Protein AF-A0AAU8MXP3-F1 (afdb_monomer_lite)

InterPro domains:
  IPR011055 Duplicated hybrid motif [G3DSA:2.70.70.10] (70-146)
  IPR011055 Duplicated hybrid motif [SSF51261] (74-144)
  IPR016047 M23ase, beta-sheet core domain [PF01551] (104-144)

Sequence (146 aa):
MANNEYLDRCDSRRDSAASRAGAAAGTLPRPRRRNARRRRYRADVSARAGALGRRRSARPRRARRYPPIEVAKAPPPQVGGLGWPVSGALLAGFGGTMPDGRSSEGLLIGAPAGATVKAVGDGTVVYSEWMTGYGLLLIVDHGKAT

Structure (mmCIF, N/CA/C/O backbone):
data_AF-A0AAU8MXP3-F1
#
_entry.id   AF-A0AAU8MXP3-F1
#
loop_
_atom_site.group_PDB
_atom_site.id
_atom_site.type_symbol
_atom_site.label_atom_id
_atom_site.label_alt_id
_atom_site.label_comp_id
_atom_site.label_asym_id
_atom_site.label_entity_id
_atom_site.label_seq_id
_atom_site.pdbx_PDB_ins_code
_atom_site.Cartn_x
_atom_site.Cartn_y
_atom_site.Cartn_z
_atom_site.occupancy
_atom_site.B_iso_or_equiv
_atom_site.auth_seq_id
_atom_site.auth_com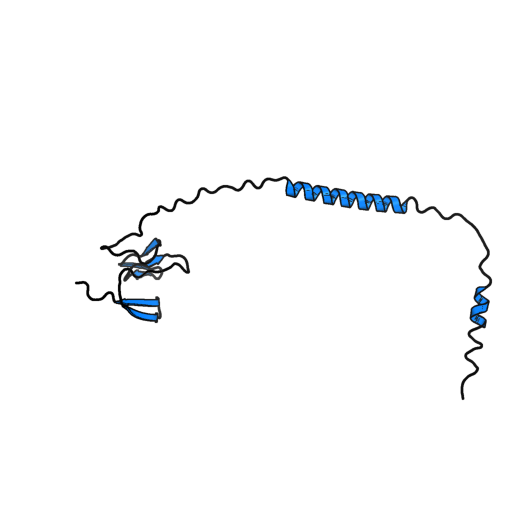p_id
_atom_site.auth_asym_id
_atom_site.auth_atom_id
_atom_site.pdbx_PDB_model_num
ATOM 1 N N . MET A 1 1 ? -23.039 20.221 -99.015 1.00 44.91 1 MET A N 1
ATOM 2 C CA . MET A 1 1 ? -22.999 19.204 -100.087 1.00 44.91 1 MET A CA 1
ATOM 3 C C . MET A 1 1 ? -21.553 18.760 -100.261 1.00 44.91 1 MET A C 1
ATOM 5 O O . MET A 1 1 ? -20.782 19.504 -100.841 1.00 44.91 1 MET A O 1
ATOM 9 N N . ALA A 1 2 ? -21.153 17.628 -99.677 1.00 45.75 2 ALA A N 1
ATOM 10 C CA . ALA A 1 2 ? -19.798 17.082 -99.805 1.00 45.75 2 ALA A CA 1
ATOM 11 C C . ALA A 1 2 ? -19.864 15.560 -99.626 1.00 45.75 2 ALA A C 1
ATOM 13 O O . ALA A 1 2 ? -19.897 15.085 -98.496 1.00 45.75 2 ALA A O 1
ATOM 14 N N . ASN A 1 3 ? -19.989 14.807 -100.723 1.00 43.94 3 ASN A N 1
ATOM 15 C CA . ASN A 1 3 ? -19.879 13.348 -100.682 1.00 43.94 3 ASN A CA 1
ATOM 16 C C . ASN A 1 3 ? -19.663 12.775 -102.096 1.00 43.94 3 ASN A C 1
ATOM 18 O O . ASN A 1 3 ? -20.631 12.408 -102.752 1.00 43.94 3 ASN A O 1
ATOM 22 N N . ASN A 1 4 ? -18.415 12.739 -102.587 1.00 54.19 4 ASN A N 1
ATOM 23 C CA . ASN A 1 4 ? -18.064 11.819 -103.686 1.00 54.19 4 ASN A CA 1
ATOM 24 C C . ASN A 1 4 ? -16.567 11.469 -103.838 1.00 54.19 4 ASN A C 1
ATOM 26 O O . ASN A 1 4 ? -16.243 10.565 -104.591 1.00 54.19 4 ASN A O 1
ATOM 30 N N . GLU A 1 5 ? -15.636 12.114 -103.125 1.00 57.06 5 GLU A N 1
ATOM 31 C CA . GLU A 1 5 ? -14.192 11.822 -103.283 1.00 57.06 5 GLU A CA 1
ATOM 32 C C . GLU A 1 5 ? -13.642 10.747 -102.325 1.00 57.06 5 GLU A C 1
ATOM 34 O O . GLU A 1 5 ? -12.478 10.357 -102.416 1.00 57.06 5 GLU A O 1
ATOM 39 N N . TYR A 1 6 ? -14.453 10.250 -101.385 1.00 50.16 6 TYR A N 1
ATOM 40 C CA . TYR A 1 6 ? -13.955 9.370 -100.320 1.00 50.16 6 TYR A CA 1
ATOM 41 C C . TYR A 1 6 ? -14.013 7.871 -100.661 1.00 50.16 6 TYR A C 1
ATOM 43 O O . TYR A 1 6 ? -13.318 7.078 -100.031 1.00 50.16 6 TYR A O 1
ATOM 51 N N . LEU A 1 7 ? -14.806 7.473 -101.662 1.00 51.44 7 LEU A N 1
ATOM 52 C CA . LEU A 1 7 ? -14.994 6.060 -102.015 1.00 51.44 7 LEU A CA 1
ATOM 53 C C . LEU A 1 7 ? -13.959 5.548 -103.034 1.00 51.44 7 LEU A C 1
ATOM 55 O O . LEU A 1 7 ? -13.557 4.392 -102.953 1.00 51.44 7 LEU A O 1
ATOM 59 N N . ASP A 1 8 ? -13.409 6.418 -103.884 1.00 52.50 8 ASP A N 1
ATOM 60 C CA . ASP A 1 8 ? -12.477 6.033 -104.963 1.00 52.50 8 ASP A CA 1
ATOM 61 C C . ASP A 1 8 ? -11.047 5.704 -104.457 1.00 52.50 8 ASP A C 1
ATOM 63 O O . ASP A 1 8 ? -10.257 4.983 -105.071 1.00 52.50 8 ASP A O 1
ATOM 67 N N . ARG A 1 9 ? -10.695 6.177 -103.252 1.00 53.00 9 ARG A N 1
ATOM 68 C CA . ARG A 1 9 ? -9.383 5.918 -102.624 1.00 53.00 9 ARG A CA 1
ATOM 69 C C . ARG A 1 9 ? -9.303 4.562 -101.912 1.00 53.00 9 ARG A C 1
ATOM 71 O O . ARG A 1 9 ? -8.203 4.116 -101.575 1.00 53.00 9 ARG A O 1
ATOM 78 N N . CYS A 1 10 ? -10.436 3.913 -101.654 1.00 48.91 10 CYS A N 1
ATOM 79 C CA . CYS A 1 10 ? -10.472 2.656 -100.907 1.00 48.91 10 CYS A CA 1
ATOM 80 C C . CYS A 1 10 ? -10.296 1.413 -101.793 1.00 48.9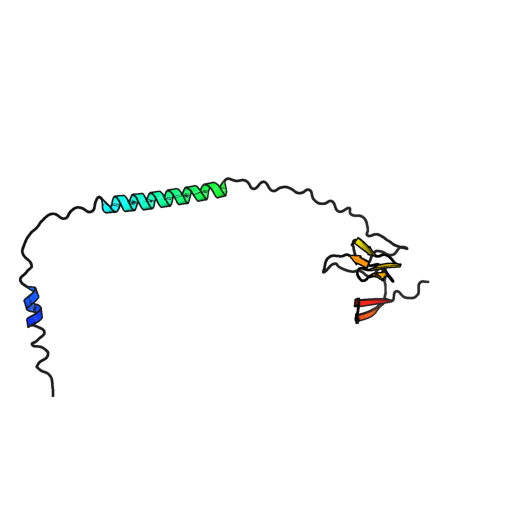1 10 CYS A C 1
ATOM 82 O O . CYS A 1 10 ? -9.722 0.432 -101.313 1.00 48.91 10 CYS A O 1
ATOM 84 N N . ASP A 1 11 ? -10.675 1.471 -103.071 1.00 54.84 11 ASP A N 1
ATOM 85 C CA . ASP A 1 11 ? -10.596 0.316 -103.977 1.00 54.84 11 ASP A CA 1
ATOM 86 C C . ASP A 1 11 ? -9.189 0.115 -104.563 1.00 54.84 11 ASP A C 1
ATOM 88 O O . ASP A 1 11 ? -8.662 -0.999 -104.549 1.00 54.84 11 ASP A O 1
ATOM 92 N N . SER A 1 12 ? -8.474 1.198 -104.888 1.00 52.06 12 SER A N 1
ATOM 93 C CA . SER A 1 12 ? -7.072 1.138 -105.354 1.00 52.06 12 SER A CA 1
ATOM 94 C C . SER A 1 12 ? -6.093 0.525 -104.337 1.00 52.06 12 SER A C 1
ATOM 96 O O . SER A 1 12 ? -5.048 -0.021 -104.703 1.00 52.06 12 SER A O 1
ATOM 98 N N . ARG A 1 13 ? -6.429 0.559 -103.040 1.00 53.62 13 ARG A N 1
ATOM 99 C CA . ARG A 1 13 ? -5.622 -0.074 -101.983 1.00 53.62 13 ARG A CA 1
ATOM 100 C C . ARG A 1 13 ? -5.933 -1.557 -101.786 1.00 53.62 13 ARG A C 1
ATOM 102 O O . ARG A 1 13 ? -5.098 -2.257 -101.215 1.00 53.62 13 ARG A O 1
ATOM 109 N N . ARG A 1 14 ? -7.092 -2.043 -102.246 1.00 48.47 14 ARG A N 1
ATOM 110 C CA . ARG A 1 14 ? -7.502 -3.452 -102.118 1.00 48.47 14 ARG A CA 1
ATOM 111 C C . ARG A 1 14 ? -6.958 -4.327 -103.243 1.00 48.47 14 ARG A C 1
ATOM 113 O O . ARG A 1 14 ? -6.503 -5.428 -102.948 1.00 48.47 14 ARG A O 1
ATOM 120 N N . ASP A 1 15 ? -6.854 -3.818 -104.468 1.00 47.78 15 ASP A N 1
ATOM 121 C CA . ASP A 1 15 ? -6.283 -4.584 -105.593 1.00 47.78 15 ASP A CA 1
ATOM 122 C C . ASP A 1 15 ? -4.766 -4.812 -105.467 1.00 47.78 15 ASP A C 1
ATOM 124 O O . ASP A 1 15 ? -4.209 -5.783 -105.984 1.00 47.78 15 ASP A O 1
ATOM 128 N N . SER A 1 16 ? -4.091 -3.999 -104.651 1.00 49.97 16 SER A N 1
ATOM 129 C CA . SER A 1 16 ? -2.686 -4.208 -104.274 1.00 49.97 16 SER A CA 1
ATOM 130 C C . SER A 1 16 ? -2.469 -5.383 -103.301 1.00 49.97 16 SER A C 1
ATOM 132 O O . SER A 1 16 ? -1.325 -5.680 -102.952 1.00 49.97 16 SER A O 1
ATOM 134 N N . ALA A 1 17 ? -3.529 -6.091 -102.887 1.00 46.75 17 ALA A N 1
ATOM 135 C CA . ALA A 1 17 ? -3.411 -7.391 -102.225 1.00 46.75 17 ALA A CA 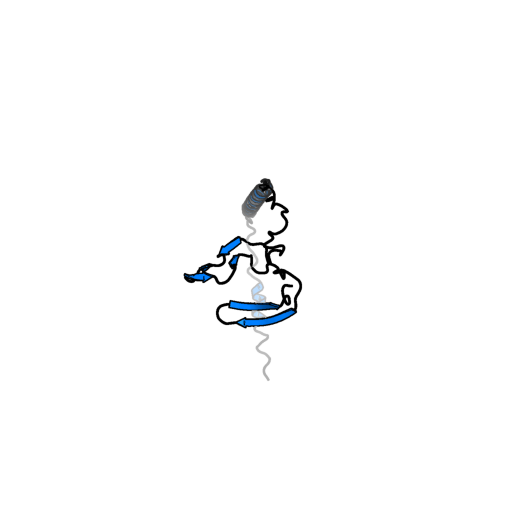1
ATOM 136 C C . ALA A 1 17 ? -2.756 -8.467 -103.118 1.00 46.75 17 ALA A C 1
ATOM 138 O O . ALA A 1 17 ? -2.185 -9.428 -102.611 1.00 46.75 17 ALA A O 1
ATOM 139 N N . ALA A 1 18 ? -2.862 -8.353 -104.439 1.00 49.62 18 ALA A N 1
ATOM 140 C CA . ALA A 1 18 ? -2.800 -9.505 -105.336 1.00 49.62 18 ALA A CA 1
ATOM 141 C C . ALA A 1 18 ? -1.446 -10.237 -105.482 1.00 49.62 18 ALA A C 1
ATOM 143 O O . ALA A 1 18 ? -1.362 -11.464 -105.489 1.00 49.62 18 ALA A O 1
ATOM 144 N N . SER A 1 19 ? -0.368 -9.477 -105.707 1.00 43.59 19 SER A N 1
ATOM 145 C CA . SER A 1 19 ? 0.642 -9.925 -106.692 1.00 43.59 19 SER A CA 1
ATOM 146 C C . SER A 1 19 ? 1.984 -10.395 -106.128 1.00 43.59 19 SER A C 1
ATOM 148 O O . SER A 1 19 ? 2.943 -10.545 -106.882 1.00 43.59 19 SER A O 1
ATOM 150 N N . ARG A 1 20 ? 2.105 -10.624 -104.814 1.00 44.97 20 ARG A N 1
ATOM 151 C CA . ARG A 1 20 ? 3.365 -11.114 -104.204 1.00 44.97 20 ARG A CA 1
ATOM 152 C C . ARG A 1 20 ? 3.209 -12.359 -103.327 1.00 44.97 20 ARG A C 1
ATOM 154 O O . ARG A 1 20 ? 4.087 -12.664 -102.525 1.00 44.97 20 ARG A O 1
ATOM 161 N N . ALA A 1 21 ? 2.125 -13.109 -103.512 1.00 41.66 21 ALA A N 1
ATOM 162 C CA . ALA A 1 21 ? 1.977 -14.467 -102.999 1.00 41.66 21 ALA A CA 1
ATOM 163 C C . ALA A 1 21 ? 2.376 -15.468 -104.097 1.00 41.66 21 ALA A C 1
ATOM 165 O O . ALA A 1 21 ? 1.543 -15.882 -104.894 1.00 41.66 21 ALA A O 1
ATOM 166 N N . GLY A 1 22 ? 3.657 -15.841 -104.178 1.00 43.03 22 GLY A N 1
ATOM 167 C CA . GLY A 1 22 ? 4.075 -16.833 -105.170 1.00 43.03 22 GLY A CA 1
ATOM 168 C C . GLY A 1 22 ? 5.576 -17.043 -105.310 1.00 43.03 22 GLY A C 1
ATOM 169 O O . GLY A 1 22 ? 6.098 -16.820 -106.392 1.00 43.03 22 GLY A O 1
ATOM 170 N N . ALA A 1 23 ? 6.273 -17.477 -104.253 1.00 42.62 23 ALA A N 1
ATOM 171 C CA . ALA A 1 23 ? 7.536 -18.210 -104.407 1.00 42.62 23 ALA A CA 1
ATOM 172 C C . ALA A 1 23 ? 7.986 -18.882 -103.096 1.00 42.62 23 ALA A C 1
ATOM 174 O O . ALA A 1 23 ? 8.027 -18.251 -102.046 1.00 42.62 23 ALA A O 1
ATOM 175 N N . ALA A 1 24 ? 8.418 -20.139 -103.227 1.00 40.03 24 ALA A N 1
ATOM 176 C CA . ALA A 1 24 ? 9.279 -20.902 -102.318 1.00 40.03 24 ALA A CA 1
ATOM 177 C C . ALA A 1 24 ? 8.647 -21.531 -101.057 1.00 40.03 24 ALA A C 1
ATOM 179 O O . ALA A 1 24 ? 8.745 -21.045 -99.932 1.00 40.03 24 ALA A O 1
ATOM 180 N N . ALA A 1 25 ? 8.144 -22.751 -101.252 1.00 48.66 25 ALA A N 1
ATOM 181 C CA . ALA A 1 25 ? 8.278 -23.814 -100.266 1.00 48.66 25 ALA A CA 1
ATOM 182 C C . ALA A 1 25 ? 9.769 -24.023 -99.918 1.00 48.66 25 ALA A C 1
ATOM 184 O O . ALA A 1 25 ? 10.581 -24.304 -100.796 1.00 48.66 25 ALA A O 1
ATOM 185 N N . GLY A 1 26 ? 10.124 -23.894 -98.637 1.00 40.91 26 GLY A N 1
ATOM 186 C CA . GLY A 1 26 ? 11.492 -24.079 -98.149 1.00 40.91 26 GLY A CA 1
ATOM 187 C C . GLY A 1 26 ? 11.551 -24.198 -96.626 1.00 40.91 26 GLY A C 1
ATOM 188 O O . GLY A 1 26 ? 11.643 -23.205 -95.920 1.00 40.91 26 GLY A O 1
ATOM 189 N N . THR A 1 27 ? 11.482 -25.435 -96.129 1.00 49.66 27 THR A N 1
ATOM 190 C CA . THR A 1 27 ? 12.054 -25.915 -94.854 1.00 49.66 27 THR A CA 1
ATOM 191 C C . THR A 1 27 ? 11.874 -25.028 -93.608 1.00 49.66 27 THR A C 1
ATOM 193 O O . THR A 1 27 ? 12.779 -24.309 -93.195 1.00 49.66 27 THR A O 1
ATOM 196 N N . LEU A 1 28 ? 10.754 -25.192 -92.893 1.00 45.56 28 LEU A N 1
ATOM 197 C CA . LEU A 1 28 ? 10.633 -24.753 -91.494 1.00 45.56 28 LEU A CA 1
ATOM 198 C C . LEU A 1 28 ? 11.645 -25.520 -90.611 1.00 45.56 28 LEU A C 1
ATOM 200 O O . LEU A 1 28 ? 11.505 -26.743 -90.458 1.00 45.56 28 LEU A O 1
ATOM 204 N N . PRO A 1 29 ? 12.632 -24.870 -89.958 1.00 50.53 29 PRO A N 1
ATOM 205 C CA . PRO A 1 29 ? 13.448 -25.549 -88.965 1.00 50.53 29 PRO A CA 1
ATOM 206 C C . PRO A 1 29 ? 12.568 -25.880 -87.751 1.00 50.53 29 PRO A C 1
ATOM 208 O O . PRO A 1 29 ? 12.125 -25.013 -86.999 1.00 50.53 29 PRO A O 1
ATOM 211 N N . ARG A 1 30 ? 12.291 -27.176 -87.568 1.00 45.72 30 ARG A N 1
ATOM 212 C CA . ARG A 1 30 ? 11.519 -27.739 -86.449 1.00 45.72 30 ARG A CA 1
ATOM 213 C C . ARG A 1 30 ? 11.981 -27.140 -85.104 1.00 45.72 30 ARG A C 1
ATOM 215 O O . ARG A 1 30 ? 13.143 -27.341 -84.737 1.00 45.72 30 ARG A O 1
ATOM 222 N N . PRO A 1 31 ? 11.107 -26.542 -84.266 1.00 51.28 31 PRO A N 1
ATOM 223 C CA . PRO A 1 31 ? 11.498 -25.953 -82.982 1.00 51.28 31 PRO A CA 1
ATOM 224 C C . PRO A 1 31 ? 11.690 -27.020 -81.883 1.00 51.28 31 PRO A C 1
ATOM 226 O O . PRO A 1 31 ? 11.327 -26.826 -80.723 1.00 51.28 31 PRO A O 1
ATOM 229 N N . ARG A 1 32 ? 12.278 -28.180 -82.211 1.00 54.56 32 ARG A N 1
ATOM 230 C CA . ARG A 1 32 ? 12.448 -29.308 -81.276 1.00 54.56 32 ARG A CA 1
ATOM 231 C C . ARG A 1 32 ? 13.446 -29.003 -80.151 1.00 54.56 32 ARG A C 1
ATOM 233 O O . ARG A 1 32 ? 13.314 -29.538 -79.054 1.00 54.56 32 ARG A O 1
ATOM 240 N N . ARG A 1 33 ? 14.402 -28.090 -80.368 1.00 55.22 33 ARG A N 1
ATOM 241 C CA . ARG A 1 33 ? 15.466 -27.775 -79.391 1.00 55.22 33 ARG A CA 1
ATOM 242 C C . ARG A 1 33 ? 15.087 -26.693 -78.363 1.00 55.22 33 ARG A C 1
ATOM 244 O O . ARG A 1 33 ? 15.575 -26.738 -77.233 1.00 55.22 33 ARG A O 1
ATOM 251 N N . ARG A 1 34 ? 14.184 -25.759 -78.696 1.00 56.38 34 ARG A N 1
ATOM 252 C CA . ARG A 1 34 ? 13.791 -24.637 -77.808 1.00 56.38 34 ARG A CA 1
ATOM 253 C C . ARG A 1 34 ? 12.852 -25.075 -76.676 1.00 56.38 34 ARG A C 1
ATOM 255 O O . ARG A 1 34 ? 13.003 -24.619 -75.544 1.00 56.38 34 ARG A O 1
ATOM 262 N N . ASN A 1 35 ? 11.956 -26.026 -76.947 1.00 59.22 35 ASN A N 1
ATOM 263 C CA . ASN A 1 35 ? 11.032 -26.561 -75.939 1.00 59.22 35 ASN A CA 1
ATOM 264 C C . ASN A 1 35 ? 11.737 -27.472 -74.918 1.00 59.22 35 ASN A C 1
ATOM 266 O O . ASN A 1 35 ? 11.368 -27.477 -73.746 1.00 59.22 35 ASN A O 1
ATOM 270 N N . ALA A 1 36 ? 12.804 -28.175 -75.316 1.00 64.25 36 ALA A N 1
ATOM 271 C CA . ALA A 1 36 ? 13.570 -29.044 -74.421 1.00 64.25 36 ALA A CA 1
ATOM 272 C C . ALA A 1 36 ? 14.304 -28.262 -73.317 1.00 64.25 36 ALA A C 1
ATOM 274 O O . ALA A 1 36 ? 14.256 -28.654 -72.152 1.00 64.25 36 ALA A O 1
ATOM 275 N N . ARG A 1 37 ? 14.920 -27.118 -73.656 1.00 66.56 37 ARG A N 1
ATOM 276 C CA . ARG A 1 37 ? 15.603 -26.247 -72.679 1.00 66.56 37 ARG A CA 1
ATOM 277 C C . ARG A 1 37 ? 14.628 -25.658 -71.656 1.00 66.56 37 ARG A C 1
ATOM 279 O O . ARG A 1 37 ? 14.911 -25.674 -70.463 1.00 66.56 37 ARG A O 1
ATOM 286 N N . ARG A 1 38 ? 13.446 -25.221 -72.110 1.00 67.62 38 ARG A N 1
ATOM 287 C CA . ARG A 1 38 ? 12.379 -24.704 -71.234 1.00 67.62 38 ARG A CA 1
ATOM 288 C C . ARG A 1 38 ? 11.814 -25.773 -70.295 1.00 67.62 38 ARG A C 1
ATOM 290 O O . ARG A 1 38 ? 11.542 -25.470 -69.138 1.00 67.62 38 ARG A O 1
ATOM 297 N N . ARG A 1 39 ? 11.665 -27.017 -70.767 1.00 71.38 39 ARG A N 1
ATOM 298 C CA . ARG A 1 39 ? 11.211 -28.146 -69.934 1.00 71.38 39 ARG A CA 1
ATOM 299 C C . ARG A 1 39 ? 12.242 -28.538 -68.876 1.00 71.38 39 ARG A C 1
ATOM 301 O O . ARG A 1 39 ? 11.849 -28.769 -67.741 1.00 71.38 39 ARG A O 1
ATOM 308 N N . ARG A 1 40 ? 13.535 -28.546 -69.220 1.00 69.75 40 ARG A N 1
ATOM 309 C CA . ARG A 1 40 ? 14.623 -28.824 -68.264 1.00 69.75 40 ARG A CA 1
ATOM 310 C C . ARG A 1 40 ? 14.701 -27.763 -67.168 1.00 69.75 40 ARG A C 1
ATOM 312 O O . ARG A 1 40 ? 14.615 -28.108 -66.001 1.00 69.75 40 ARG A O 1
ATOM 319 N N . TYR A 1 41 ? 14.698 -26.483 -67.544 1.00 69.38 41 TYR A N 1
ATOM 320 C CA . TYR A 1 41 ? 14.714 -25.386 -66.573 1.00 69.38 41 TYR A CA 1
ATOM 321 C C . TYR A 1 41 ? 13.511 -25.428 -65.612 1.00 69.38 41 TYR A C 1
ATOM 323 O O . TYR A 1 41 ? 13.677 -25.297 -64.404 1.00 69.38 41 TYR A O 1
ATOM 331 N N . ARG A 1 42 ? 12.296 -25.679 -66.128 1.00 73.81 42 ARG A N 1
ATOM 332 C CA . ARG A 1 42 ? 11.094 -25.836 -65.287 1.00 73.81 42 ARG A CA 1
ATOM 333 C C . ARG A 1 42 ? 11.183 -27.045 -64.344 1.00 73.81 42 ARG A C 1
ATOM 335 O O . ARG A 1 42 ? 10.768 -26.929 -63.194 1.00 73.81 42 ARG A O 1
ATOM 342 N N . ALA A 1 43 ? 11.741 -28.168 -64.802 1.00 72.00 43 ALA A N 1
ATOM 343 C CA . ALA A 1 43 ? 11.941 -29.358 -63.976 1.00 72.00 43 ALA A CA 1
ATOM 344 C C . ALA A 1 43 ? 12.973 -29.115 -62.858 1.00 72.00 43 ALA A C 1
ATOM 346 O O . ALA A 1 43 ? 12.680 -29.401 -61.697 1.00 72.00 43 ALA A O 1
ATOM 347 N N . ASP A 1 44 ? 14.116 -28.498 -63.173 1.00 68.69 44 ASP A N 1
ATOM 348 C CA . ASP A 1 44 ? 15.178 -28.194 -62.204 1.00 68.69 44 ASP A CA 1
ATOM 349 C C . ASP A 1 44 ? 14.699 -27.245 -61.095 1.00 68.69 44 ASP A C 1
ATOM 351 O O . ASP A 1 44 ? 14.995 -27.451 -59.916 1.00 68.69 44 ASP A O 1
ATOM 355 N N . VAL A 1 45 ? 13.906 -26.228 -61.452 1.00 70.62 45 VAL A N 1
ATOM 356 C CA . VAL A 1 45 ? 13.308 -25.297 -60.481 1.00 70.62 45 VAL A CA 1
ATOM 357 C C . VAL A 1 45 ? 12.314 -26.022 -59.566 1.00 70.62 45 VAL A C 1
ATOM 359 O O . VAL A 1 45 ? 12.359 -25.836 -58.350 1.00 70.62 45 VAL A O 1
ATOM 362 N N . SER A 1 46 ? 11.466 -26.901 -60.116 1.00 72.12 46 SER A N 1
ATOM 363 C CA . SER A 1 46 ? 10.500 -27.672 -59.318 1.00 72.12 46 SER A CA 1
ATOM 364 C C . SER A 1 46 ? 11.168 -28.679 -58.369 1.00 72.12 46 SER A C 1
ATOM 366 O O . SER A 1 46 ? 10.757 -28.810 -57.215 1.00 72.12 46 SER A O 1
ATOM 368 N N . ALA A 1 47 ? 12.260 -29.319 -58.801 1.00 69.94 47 ALA A N 1
ATOM 369 C CA . ALA A 1 47 ? 13.027 -30.253 -57.979 1.00 69.94 47 ALA A CA 1
ATOM 370 C C . ALA A 1 47 ? 13.734 -29.541 -56.813 1.00 69.94 47 ALA A C 1
ATOM 372 O O . ALA A 1 47 ? 13.722 -30.026 -55.678 1.00 69.94 47 ALA A O 1
ATOM 373 N N . ARG A 1 48 ? 14.292 -28.346 -57.061 1.00 63.59 48 ARG A N 1
ATOM 374 C CA . ARG A 1 48 ? 14.914 -27.516 -56.016 1.00 63.59 48 ARG A CA 1
ATOM 375 C C . ARG A 1 48 ? 13.891 -27.003 -54.997 1.00 63.59 48 ARG A C 1
ATOM 377 O O . ARG A 1 48 ? 14.188 -26.992 -53.803 1.00 63.59 48 ARG A O 1
ATOM 384 N N . ALA A 1 49 ? 12.682 -26.649 -55.439 1.00 61.47 49 ALA A N 1
ATOM 385 C CA . ALA A 1 49 ? 11.596 -26.237 -54.548 1.00 61.47 49 ALA A CA 1
ATOM 386 C C . ALA A 1 49 ? 11.141 -27.381 -53.614 1.00 61.47 49 ALA A C 1
ATOM 388 O O . ALA A 1 49 ? 10.978 -27.170 -52.410 1.00 61.47 49 ALA A O 1
ATOM 389 N N . GLY A 1 50 ? 11.022 -28.612 -54.129 1.00 62.38 50 GLY A N 1
ATOM 390 C CA . GLY A 1 50 ? 10.653 -29.786 -53.324 1.00 62.38 50 GLY A CA 1
ATOM 391 C C . GLY A 1 50 ? 11.702 -30.178 -52.273 1.00 62.38 50 GLY A C 1
ATOM 392 O O . GLY A 1 50 ? 11.354 -30.561 -51.152 1.00 62.38 50 GLY A O 1
ATOM 393 N N . ALA A 1 51 ? 12.991 -30.024 -52.592 1.00 61.66 51 ALA A N 1
ATOM 394 C CA . ALA A 1 51 ? 14.088 -30.348 -51.676 1.00 61.66 51 ALA A CA 1
ATOM 395 C C . ALA A 1 51 ? 14.130 -29.431 -50.437 1.00 61.66 51 ALA A C 1
ATOM 397 O O . ALA A 1 51 ? 14.427 -29.890 -49.331 1.00 61.66 51 ALA A O 1
ATOM 398 N N . LEU A 1 52 ? 13.782 -28.149 -50.589 1.00 59.88 52 LEU A N 1
ATOM 399 C CA . LEU A 1 52 ? 13.739 -27.190 -49.478 1.00 59.88 52 LEU A CA 1
ATOM 400 C C . LEU A 1 52 ? 12.553 -27.442 -48.528 1.00 59.88 52 LEU A C 1
ATOM 402 O O . LEU A 1 52 ? 12.697 -27.283 -47.314 1.00 59.88 52 LEU A O 1
ATOM 406 N N . GLY A 1 53 ? 11.408 -27.900 -49.048 1.00 60.16 53 GLY A N 1
ATOM 407 C CA . GLY A 1 53 ? 10.224 -28.231 -48.243 1.00 60.16 53 GLY A CA 1
ATOM 408 C C . GLY A 1 53 ? 10.420 -29.447 -47.328 1.00 60.16 53 GLY A C 1
ATOM 409 O O . GLY A 1 53 ? 10.010 -29.425 -46.166 1.00 60.16 53 GLY A O 1
ATOM 410 N N . ARG A 1 54 ? 11.126 -30.479 -47.811 1.00 60.28 54 ARG A N 1
ATOM 411 C CA . ARG A 1 54 ? 11.406 -31.710 -47.045 1.00 60.28 54 ARG A CA 1
ATOM 412 C C . ARG A 1 54 ? 12.367 -31.501 -45.869 1.00 60.28 54 ARG A C 1
ATOM 414 O O . ARG A 1 54 ? 12.264 -32.194 -44.864 1.00 60.28 54 ARG A O 1
ATOM 421 N N . ARG A 1 55 ? 13.281 -30.525 -45.948 1.00 57.78 55 ARG A N 1
ATOM 422 C CA . ARG A 1 55 ? 14.234 -30.238 -44.854 1.00 57.78 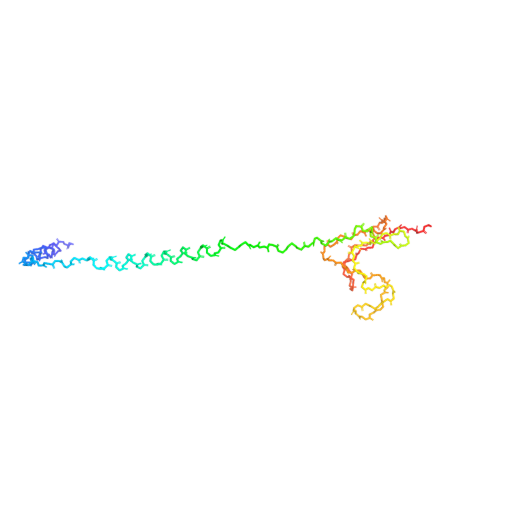55 ARG A CA 1
ATOM 423 C C . ARG A 1 55 ? 13.598 -29.472 -43.689 1.00 57.78 55 ARG A C 1
ATOM 425 O O . ARG A 1 55 ? 14.063 -29.605 -42.562 1.00 57.78 55 ARG A O 1
ATOM 432 N N . ARG A 1 56 ? 12.524 -28.706 -43.931 1.00 58.31 56 ARG A N 1
ATOM 433 C CA . ARG A 1 56 ? 11.795 -27.959 -42.881 1.00 58.31 56 ARG A CA 1
ATOM 434 C C . ARG A 1 56 ? 10.874 -28.846 -42.039 1.00 58.31 56 ARG A C 1
ATOM 436 O O . ARG A 1 56 ? 10.608 -28.511 -40.892 1.00 58.31 56 ARG A O 1
ATOM 443 N N . SER A 1 57 ? 10.419 -29.968 -42.591 1.00 57.72 57 SER A N 1
ATOM 444 C CA . SER A 1 57 ? 9.459 -30.885 -41.963 1.00 57.72 57 SER A CA 1
ATOM 445 C C . SER A 1 57 ? 10.112 -32.036 -41.181 1.00 57.72 57 SER A C 1
ATOM 447 O O . SER A 1 57 ? 9.426 -32.713 -40.426 1.00 57.72 57 SER A O 1
ATOM 449 N N . ALA A 1 58 ? 11.431 -32.234 -41.299 1.00 59.38 58 ALA A N 1
ATOM 450 C CA . ALA A 1 58 ? 12.131 -33.397 -40.739 1.00 59.38 58 ALA A CA 1
ATOM 451 C C . ALA A 1 58 ? 12.889 -33.155 -39.416 1.00 59.38 58 ALA A C 1
ATOM 453 O O . ALA A 1 58 ? 13.580 -34.055 -38.945 1.00 59.38 58 ALA A O 1
ATOM 454 N N . ARG A 1 59 ? 12.801 -31.969 -38.791 1.00 59.12 59 ARG A N 1
ATOM 455 C CA . ARG A 1 59 ? 13.467 -31.718 -37.498 1.00 59.12 59 ARG A CA 1
ATOM 456 C C . ARG A 1 59 ? 12.441 -31.731 -36.361 1.00 59.12 59 ARG A C 1
ATOM 458 O O . ARG A 1 59 ? 11.721 -30.740 -36.219 1.00 59.12 59 ARG A O 1
ATOM 465 N N . PRO A 1 60 ? 12.375 -32.785 -35.524 1.00 61.06 60 PRO A N 1
ATOM 466 C CA . PRO A 1 60 ? 11.537 -32.746 -34.337 1.00 61.06 60 PRO A CA 1
ATOM 467 C C . PRO A 1 60 ? 12.051 -31.625 -33.430 1.00 61.06 60 PRO A C 1
ATOM 469 O O . PRO A 1 60 ? 13.192 -31.643 -32.959 1.00 61.06 60 PRO A O 1
ATOM 472 N N . ARG A 1 61 ? 11.221 -30.602 -33.216 1.00 65.06 61 ARG A N 1
ATOM 473 C CA . ARG A 1 61 ? 11.462 -29.586 -32.192 1.00 65.06 61 ARG A CA 1
ATOM 474 C C . ARG A 1 61 ? 11.309 -30.277 -30.844 1.00 65.06 61 ARG A C 1
ATOM 476 O O . ARG A 1 61 ? 10.208 -30.368 -30.315 1.00 65.06 61 ARG A O 1
ATOM 483 N N . ARG A 1 62 ? 12.408 -30.808 -30.305 1.00 66.06 62 ARG A N 1
ATOM 484 C CA . ARG A 1 62 ? 12.438 -31.312 -28.933 1.00 66.06 62 ARG A CA 1
ATOM 485 C C . ARG A 1 62 ? 12.194 -30.116 -28.017 1.00 66.06 62 ARG A C 1
ATOM 487 O O . ARG A 1 62 ? 13.100 -29.320 -27.784 1.00 66.06 62 ARG A O 1
ATOM 494 N N . ALA A 1 63 ? 10.951 -29.956 -27.571 1.00 66.19 63 ALA A N 1
ATOM 495 C CA . ALA A 1 63 ? 10.601 -28.967 -26.570 1.00 66.19 63 ALA A CA 1
ATOM 496 C C . ALA A 1 63 ? 11.459 -29.249 -25.332 1.00 66.19 63 ALA A C 1
ATOM 498 O O . ALA A 1 63 ? 11.408 -30.342 -24.764 1.00 66.19 63 ALA A O 1
ATOM 499 N N . ARG A 1 64 ? 12.301 -28.287 -24.949 1.00 70.00 64 ARG A N 1
ATOM 500 C CA . ARG A 1 64 ? 12.960 -28.310 -23.644 1.00 70.00 64 ARG A CA 1
ATOM 501 C C . ARG A 1 64 ? 11.835 -28.207 -22.620 1.00 70.00 64 ARG A C 1
ATOM 503 O O . ARG A 1 64 ? 11.214 -27.157 -22.490 1.00 70.00 64 ARG A O 1
ATOM 510 N N . ARG A 1 65 ? 11.515 -29.325 -21.970 1.00 65.25 65 ARG A N 1
ATOM 511 C CA . ARG A 1 65 ? 10.553 -29.368 -20.872 1.00 65.25 65 ARG A CA 1
ATOM 512 C C . ARG A 1 65 ? 11.239 -28.679 -19.697 1.00 65.25 65 ARG A C 1
ATOM 514 O O . ARG A 1 65 ? 12.110 -29.272 -19.069 1.00 65.25 65 ARG A O 1
ATOM 521 N N . TYR A 1 66 ? 10.941 -27.401 -19.487 1.00 59.69 66 TYR A N 1
ATOM 522 C CA . TYR A 1 66 ? 11.280 -26.761 -18.224 1.00 59.69 66 TYR A CA 1
ATOM 523 C C . TYR A 1 66 ? 10.449 -27.462 -17.146 1.00 59.69 66 TYR A C 1
ATOM 525 O O . TYR A 1 66 ? 9.245 -27.647 -17.366 1.00 59.69 66 TYR A O 1
ATOM 533 N N . PRO A 1 67 ? 11.061 -27.927 -16.043 1.00 73.62 67 PRO A N 1
ATOM 534 C CA . PRO A 1 67 ? 10.270 -28.386 -14.915 1.00 73.62 67 PRO A CA 1
ATOM 535 C C . PRO A 1 67 ? 9.330 -27.243 -14.503 1.00 73.62 67 PRO A C 1
ATOM 537 O O . PRO A 1 67 ? 9.729 -26.075 -14.594 1.00 73.62 67 PRO A O 1
ATOM 540 N N . PRO A 1 68 ? 8.082 -27.543 -14.106 1.00 68.12 68 PRO A N 1
ATOM 541 C CA . PRO A 1 68 ? 7.229 -26.536 -13.500 1.00 68.12 68 PRO A CA 1
ATOM 542 C C . PRO A 1 68 ? 8.003 -25.910 -12.341 1.00 68.12 68 PRO A C 1
ATOM 544 O O . PRO A 1 68 ? 8.598 -26.632 -11.542 1.00 68.12 68 PRO A O 1
ATOM 547 N N . ILE A 1 69 ? 8.033 -24.581 -12.264 1.00 66.88 69 ILE A N 1
ATOM 548 C CA . ILE A 1 69 ? 8.485 -23.928 -11.040 1.00 66.88 69 ILE A CA 1
ATOM 549 C C . ILE A 1 69 ? 7.450 -24.312 -9.984 1.00 66.88 69 ILE A C 1
ATOM 551 O O . ILE A 1 69 ? 6.309 -23.853 -10.040 1.00 66.88 69 ILE A O 1
ATOM 555 N N . GLU A 1 70 ? 7.824 -25.201 -9.068 1.00 66.62 70 GLU A N 1
ATOM 556 C CA . GLU A 1 70 ? 7.021 -25.508 -7.892 1.00 66.62 70 GLU A CA 1
ATOM 557 C C . GLU A 1 70 ? 7.078 -24.295 -6.962 1.00 66.62 70 GLU A C 1
ATOM 559 O O . GLU A 1 70 ? 7.924 -24.183 -6.078 1.00 66.62 70 GLU A O 1
ATOM 564 N N . VAL A 1 71 ? 6.194 -23.327 -7.205 1.00 65.62 71 VAL A N 1
ATOM 565 C CA . VAL A 1 71 ? 5.887 -22.293 -6.220 1.00 65.62 71 VAL A CA 1
ATOM 566 C C . VAL A 1 71 ? 5.227 -22.993 -5.043 1.00 65.62 71 VAL A C 1
ATOM 568 O O . VAL A 1 71 ? 4.108 -23.497 -5.158 1.00 65.62 71 VAL A O 1
ATOM 571 N N . ALA A 1 72 ? 5.949 -23.073 -3.926 1.00 62.56 72 ALA A N 1
ATOM 572 C CA . ALA A 1 72 ? 5.415 -23.602 -2.685 1.00 62.56 72 ALA A CA 1
ATOM 573 C C . ALA A 1 72 ? 4.055 -22.944 -2.404 1.00 62.56 72 ALA A C 1
ATOM 575 O O . ALA A 1 72 ? 3.946 -21.718 -2.345 1.00 62.56 72 ALA A O 1
ATOM 576 N N . LYS A 1 73 ? 3.015 -23.767 -2.228 1.00 65.06 73 LYS A N 1
ATOM 577 C CA . LYS A 1 73 ? 1.691 -23.350 -1.742 1.00 65.06 73 LYS A CA 1
ATOM 578 C C . LYS A 1 73 ? 1.777 -23.045 -0.241 1.00 65.06 73 LYS A C 1
ATOM 580 O O . LYS A 1 73 ? 1.105 -23.665 0.575 1.00 65.06 73 LYS A O 1
ATOM 585 N N . ALA A 1 74 ? 2.663 -22.135 0.141 1.00 68.50 74 ALA A N 1
ATOM 586 C CA . ALA A 1 74 ? 2.660 -21.595 1.485 1.00 68.50 74 ALA A CA 1
ATOM 587 C C . ALA A 1 74 ? 1.524 -20.563 1.576 1.00 68.50 74 ALA A C 1
ATOM 589 O O . ALA A 1 74 ? 1.333 -19.794 0.626 1.00 68.50 74 ALA A O 1
ATOM 590 N N . PRO A 1 75 ? 0.748 -20.538 2.674 1.00 67.94 75 PRO A N 1
ATOM 591 C CA . PRO A 1 75 ? -0.136 -19.414 2.930 1.00 67.94 75 PRO A CA 1
ATOM 592 C C . PRO A 1 75 ? 0.688 -18.118 2.901 1.00 67.94 75 PRO A C 1
ATOM 594 O O . PRO A 1 75 ? 1.867 -18.139 3.275 1.00 67.94 75 PRO A O 1
ATOM 597 N N . PRO A 1 76 ? 0.108 -17.002 2.426 1.00 68.19 76 PRO A N 1
ATOM 598 C CA . PRO A 1 76 ? 0.802 -15.726 2.452 1.00 68.19 76 PRO A CA 1
ATOM 599 C C . PRO A 1 76 ? 1.279 -15.452 3.880 1.00 68.19 76 PRO A C 1
ATOM 601 O O . PRO A 1 76 ? 0.597 -15.850 4.833 1.00 68.19 76 PRO A O 1
ATOM 604 N N . PRO A 1 77 ? 2.449 -14.811 4.037 1.00 70.50 77 PRO A N 1
ATOM 605 C CA . PRO A 1 77 ? 2.966 -14.510 5.358 1.00 70.50 77 PRO A CA 1
ATOM 606 C C . PRO A 1 77 ? 1.912 -13.740 6.168 1.00 70.50 77 PRO A C 1
ATOM 608 O O . PRO A 1 77 ? 1.002 -13.122 5.608 1.00 70.50 77 PRO A O 1
ATOM 611 N N . GLN A 1 78 ? 1.987 -13.841 7.491 1.00 74.19 78 GLN A N 1
ATOM 612 C CA . GLN A 1 78 ? 1.094 -13.135 8.405 1.00 74.19 78 GLN A CA 1
ATOM 613 C C . GLN A 1 78 ? 1.938 -12.366 9.413 1.00 74.19 78 GLN A C 1
ATOM 615 O O . GLN A 1 78 ? 2.932 -12.891 9.915 1.00 74.19 78 GLN A O 1
ATOM 620 N N . VAL A 1 79 ? 1.558 -11.126 9.702 1.00 69.69 79 VAL A N 1
ATOM 621 C CA . VAL A 1 79 ? 2.200 -10.292 10.724 1.00 69.69 79 VAL A CA 1
ATOM 622 C C . VAL A 1 79 ? 1.126 -9.910 11.731 1.00 69.69 79 VAL A C 1
ATOM 624 O O . VAL A 1 79 ? 0.116 -9.323 11.358 1.00 69.69 79 VAL A O 1
ATOM 627 N N . GLY A 1 80 ? 1.301 -10.299 12.997 1.00 74.69 80 GLY A N 1
ATOM 628 C CA . GLY A 1 80 ? 0.315 -10.014 14.049 1.00 74.69 80 GLY A CA 1
ATOM 629 C C . GLY A 1 80 ? -1.068 -10.640 13.814 1.00 74.69 80 GLY A C 1
ATOM 630 O O . GLY A 1 80 ? -2.063 -10.081 14.253 1.00 74.69 80 GLY A O 1
ATOM 631 N N . GLY A 1 81 ? -1.145 -11.763 13.088 1.00 78.56 81 GLY A N 1
ATOM 632 C CA . GLY A 1 81 ? -2.411 -12.413 12.716 1.00 78.56 81 GLY A CA 1
ATOM 633 C C . GLY A 1 81 ? -3.093 -11.831 11.471 1.00 78.56 81 GLY A C 1
ATOM 634 O O . GLY A 1 81 ? -4.101 -12.373 11.027 1.00 78.56 81 GLY A O 1
ATOM 635 N N . LEU A 1 82 ? -2.532 -10.777 10.870 1.00 81.62 82 LEU A N 1
ATOM 636 C CA . LEU A 1 82 ? -3.035 -10.173 9.63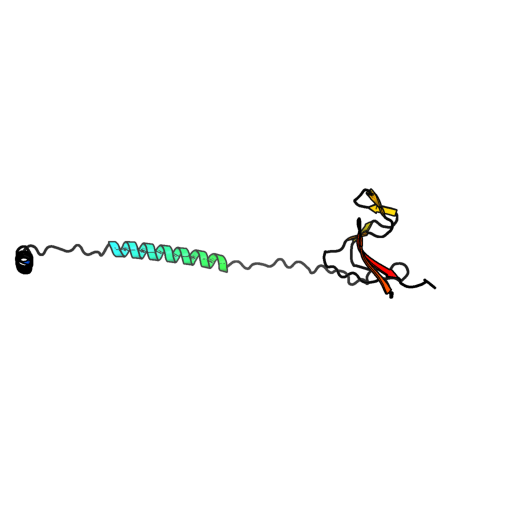7 1.00 81.62 82 LEU A CA 1
ATOM 637 C C . LEU A 1 82 ? -2.263 -10.695 8.423 1.00 81.62 82 LEU A C 1
ATOM 639 O O . LEU A 1 82 ? -1.034 -10.801 8.448 1.00 81.62 82 LEU A O 1
ATOM 643 N N . GLY A 1 83 ? -2.987 -11.031 7.356 1.00 87.44 83 GLY A N 1
ATOM 644 C CA . GLY A 1 83 ? -2.398 -11.485 6.097 1.00 87.44 83 GLY A CA 1
ATOM 645 C C . GLY A 1 83 ? -1.719 -10.354 5.327 1.00 87.44 83 GLY A C 1
ATOM 646 O O . GLY A 1 83 ? -2.065 -9.185 5.474 1.00 87.44 83 GLY A O 1
ATOM 647 N N . TRP A 1 84 ? -0.756 -10.695 4.472 1.00 92.06 84 TRP A N 1
ATOM 648 C CA . TRP A 1 84 ? -0.140 -9.706 3.584 1.00 92.06 84 TRP A CA 1
ATOM 649 C C . TRP A 1 84 ? -1.129 -9.207 2.520 1.00 92.06 84 TRP A C 1
ATOM 651 O O . TRP A 1 84 ? -1.869 -10.014 1.951 1.00 92.06 84 TRP A O 1
ATOM 661 N N . PRO A 1 85 ? -1.103 -7.904 2.182 1.00 93.44 85 PRO A N 1
ATOM 662 C CA . PRO A 1 85 ? -2.049 -7.319 1.231 1.00 93.44 85 PRO A CA 1
ATOM 663 C C . PRO A 1 85 ? -1.803 -7.773 -0.215 1.00 93.44 85 PRO A C 1
ATOM 665 O O . PRO A 1 85 ? -2.721 -7.787 -1.032 1.00 93.44 85 PRO A O 1
ATOM 668 N N . VAL A 1 86 ? -0.568 -8.158 -0.552 1.00 95.00 86 VAL A N 1
ATOM 669 C CA . VAL A 1 86 ? -0.186 -8.658 -1.877 1.00 95.00 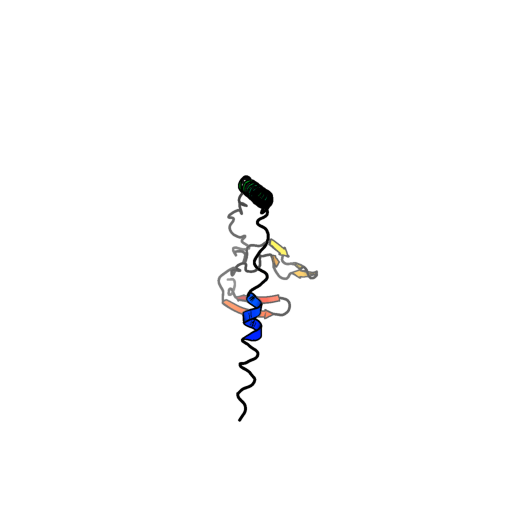86 VAL A CA 1
ATOM 670 C C . VAL A 1 86 ? 0.996 -9.621 -1.757 1.00 95.00 86 VAL A C 1
ATOM 672 O O . VAL A 1 86 ? 1.834 -9.490 -0.864 1.00 95.00 86 VAL A O 1
ATOM 675 N N . SER A 1 87 ? 1.078 -10.597 -2.661 1.00 91.38 87 SER A N 1
ATOM 676 C CA . SER A 1 87 ? 2.251 -11.467 -2.784 1.00 91.38 87 SER A CA 1
ATOM 677 C C . SER A 1 87 ? 3.365 -10.746 -3.542 1.00 91.38 87 SER A C 1
ATOM 679 O O . SER A 1 87 ? 3.202 -10.411 -4.715 1.00 91.38 87 SER A O 1
ATOM 681 N N . GLY A 1 88 ? 4.500 -10.527 -2.881 1.00 91.69 88 GLY A N 1
ATOM 682 C CA . GLY A 1 88 ? 5.614 -9.770 -3.440 1.00 91.69 88 GLY A CA 1
ATOM 683 C C . GLY A 1 88 ? 6.856 -9.788 -2.553 1.00 91.69 88 GLY A C 1
ATOM 684 O O . GLY A 1 88 ? 6.817 -10.285 -1.428 1.00 91.69 88 GLY A O 1
ATOM 685 N N . ALA A 1 89 ? 7.964 -9.255 -3.067 1.00 91.62 89 ALA A N 1
ATOM 686 C CA . ALA A 1 89 ? 9.196 -9.106 -2.294 1.00 91.62 89 ALA A CA 1
ATOM 687 C C . ALA A 1 89 ? 9.136 -7.834 -1.438 1.00 91.62 89 ALA A C 1
ATOM 689 O O . ALA A 1 89 ? 8.726 -6.783 -1.931 1.00 91.62 89 ALA A O 1
ATOM 690 N N . LEU A 1 90 ? 9.575 -7.904 -0.180 1.00 92.50 90 LEU A N 1
ATOM 691 C CA . LEU A 1 90 ? 9.742 -6.715 0.655 1.00 92.50 90 LEU A CA 1
ATOM 692 C C . LEU A 1 90 ? 10.987 -5.950 0.188 1.00 92.50 90 LEU A C 1
ATOM 694 O O . LEU A 1 90 ? 12.106 -6.427 0.354 1.00 92.50 90 LEU A O 1
ATOM 698 N N . LEU A 1 91 ? 10.781 -4.784 -0.417 1.00 92.62 91 LEU A N 1
ATOM 699 C CA . LEU A 1 91 ? 11.843 -3.921 -0.935 1.00 92.62 91 LEU A CA 1
ATOM 700 C C . LEU A 1 91 ? 12.379 -2.975 0.145 1.00 92.62 91 LEU A C 1
ATOM 702 O O . LEU A 1 91 ? 13.576 -2.714 0.184 1.00 92.62 91 LEU A O 1
ATOM 706 N N . ALA A 1 92 ? 11.502 -2.492 1.030 1.00 93.81 92 ALA A N 1
ATOM 707 C CA . ALA A 1 92 ? 11.874 -1.707 2.204 1.00 93.81 92 ALA A CA 1
ATOM 708 C C . ALA A 1 92 ? 10.907 -1.990 3.360 1.00 93.81 92 ALA A C 1
ATOM 710 O O . ALA A 1 92 ? 9.691 -2.022 3.169 1.00 93.81 92 ALA A O 1
ATOM 711 N N . GLY A 1 93 ? 11.449 -2.208 4.558 1.00 94.31 93 GLY A N 1
ATOM 712 C CA . GLY A 1 93 ? 10.673 -2.276 5.798 1.00 94.31 93 GLY A CA 1
ATOM 713 C C . GLY A 1 93 ? 10.502 -0.901 6.444 1.00 94.31 93 GLY A C 1
ATOM 714 O O . GLY A 1 93 ? 11.075 0.083 5.977 1.00 94.31 93 GLY A O 1
ATOM 715 N N . PHE A 1 94 ? 9.764 -0.846 7.554 1.00 93.12 94 PHE A N 1
ATOM 716 C CA . PHE A 1 94 ? 9.634 0.373 8.355 1.00 93.12 94 PHE A CA 1
ATOM 717 C C . PHE A 1 94 ? 11.016 0.875 8.808 1.00 93.12 94 PHE A C 1
ATOM 719 O O . PHE A 1 94 ? 11.828 0.094 9.302 1.00 93.12 94 PHE A O 1
ATOM 726 N N . GLY A 1 95 ? 11.298 2.163 8.604 1.00 95.31 95 GLY A N 1
ATOM 727 C CA . GLY A 1 95 ? 12.602 2.781 8.861 1.00 95.31 95 GLY A CA 1
ATOM 728 C C . GLY A 1 95 ? 13.702 2.430 7.849 1.00 95.31 95 GLY A C 1
ATOM 729 O O . GLY A 1 95 ? 14.804 2.964 7.946 1.00 95.31 95 GLY A O 1
ATOM 730 N N . GLY A 1 96 ? 13.428 1.558 6.874 1.00 94.81 96 GLY A N 1
ATOM 731 C CA . GLY A 1 96 ? 14.360 1.223 5.797 1.00 94.81 96 GLY A CA 1
ATOM 732 C C . GLY A 1 96 ? 14.518 2.355 4.781 1.00 94.81 96 GLY A C 1
ATOM 733 O O . GLY A 1 96 ? 13.726 3.293 4.747 1.00 94.81 96 GLY A O 1
ATOM 734 N N . THR A 1 97 ? 15.533 2.264 3.925 1.00 94.38 97 THR A N 1
ATOM 735 C CA . THR A 1 97 ? 15.800 3.276 2.893 1.00 94.38 97 THR A CA 1
ATOM 736 C C . THR A 1 97 ? 14.956 3.022 1.644 1.00 94.38 97 THR A C 1
ATOM 738 O O . THR A 1 97 ? 15.019 1.946 1.050 1.00 94.38 97 THR A O 1
ATOM 741 N N . MET A 1 98 ? 14.176 4.020 1.238 1.00 90.69 98 MET A N 1
ATOM 742 C CA . MET A 1 98 ? 13.411 4.021 -0.008 1.00 90.69 98 MET A CA 1
ATOM 743 C C . MET A 1 98 ? 14.317 4.297 -1.221 1.00 90.69 98 MET A C 1
ATOM 745 O O . MET A 1 98 ? 15.420 4.826 -1.064 1.00 90.69 98 MET A O 1
ATOM 749 N N . PRO A 1 99 ? 13.870 3.987 -2.455 1.00 86.38 99 PRO A N 1
ATOM 750 C CA . PRO A 1 99 ? 14.648 4.252 -3.671 1.00 86.38 99 PRO A CA 1
ATOM 751 C C . PRO A 1 99 ? 15.017 5.728 -3.889 1.00 86.38 99 PRO A C 1
ATOM 753 O O . PRO A 1 99 ? 15.967 6.022 -4.608 1.00 86.38 99 PRO A O 1
ATOM 756 N N . ASP A 1 100 ? 14.275 6.650 -3.279 1.00 87.81 100 ASP A N 1
ATOM 757 C CA . ASP A 1 100 ? 14.524 8.094 -3.301 1.00 87.81 100 ASP A CA 1
ATOM 758 C C . ASP A 1 100 ? 15.449 8.575 -2.161 1.00 87.81 100 ASP A C 1
ATOM 760 O O . ASP A 1 100 ? 15.703 9.772 -2.032 1.00 87.81 100 ASP A O 1
ATOM 764 N N . GLY A 1 101 ? 15.966 7.657 -1.336 1.00 89.94 101 GLY A N 1
ATOM 765 C CA . GLY A 1 101 ? 16.874 7.936 -0.223 1.00 89.94 101 GLY A CA 1
ATOM 766 C C . GLY A 1 101 ? 16.191 8.333 1.088 1.00 89.94 101 GLY A C 1
ATOM 767 O O . GLY A 1 101 ? 16.881 8.511 2.092 1.00 89.94 101 GLY A O 1
ATOM 768 N N . ARG A 1 102 ? 14.859 8.458 1.121 1.00 91.62 102 ARG A N 1
ATOM 769 C CA . ARG A 1 102 ? 14.112 8.765 2.351 1.00 91.62 102 ARG A CA 1
ATOM 770 C C . ARG A 1 102 ? 13.954 7.525 3.232 1.00 91.62 102 ARG A C 1
ATOM 772 O O . ARG A 1 102 ? 14.018 6.394 2.754 1.00 91.62 102 ARG A O 1
ATOM 779 N N . SER A 1 103 ? 13.695 7.733 4.521 1.00 93.94 103 SER A N 1
ATOM 780 C CA . SER A 1 103 ? 13.277 6.647 5.414 1.00 93.94 103 SER A CA 1
ATOM 781 C C . SER A 1 103 ? 11.819 6.268 5.151 1.00 93.94 103 SER A C 1
ATOM 783 O O . SER A 1 103 ? 10.960 7.140 5.028 1.00 93.94 103 SER A O 1
ATOM 785 N N . SER A 1 104 ? 11.537 4.969 5.077 1.00 92.88 104 SER A N 1
ATOM 786 C CA . SER A 1 104 ? 10.195 4.430 4.872 1.00 92.88 104 SER A CA 1
ATOM 787 C C . SER A 1 104 ? 9.355 4.539 6.144 1.00 92.88 104 SER A C 1
ATOM 789 O O . SER A 1 104 ? 9.754 4.052 7.201 1.00 92.88 104 SER A O 1
ATOM 791 N N . GLU A 1 105 ? 8.154 5.100 6.029 1.00 92.38 105 GLU A N 1
ATOM 792 C CA . GLU A 1 105 ? 7.146 5.126 7.102 1.00 92.38 105 GLU A CA 1
ATOM 793 C C . GLU A 1 105 ? 6.244 3.877 7.093 1.00 92.38 105 GLU A C 1
ATOM 795 O O . GLU A 1 105 ? 5.306 3.764 7.877 1.00 92.38 105 GLU A O 1
ATOM 800 N N . GLY A 1 106 ? 6.526 2.909 6.215 1.00 92.12 106 GLY A N 1
ATOM 801 C CA . GLY A 1 106 ? 5.740 1.687 6.074 1.00 92.12 106 GLY A CA 1
ATOM 802 C C . GLY A 1 106 ? 6.508 0.558 5.394 1.00 92.12 106 GLY A C 1
ATOM 803 O O . GLY A 1 106 ? 7.738 0.493 5.443 1.00 92.12 106 GLY A O 1
ATOM 804 N N . LEU A 1 107 ? 5.769 -0.352 4.760 1.00 92.75 107 LEU A N 1
ATOM 805 C CA . LEU A 1 107 ? 6.333 -1.458 3.990 1.00 92.75 107 LEU A CA 1
ATOM 806 C C . LEU A 1 107 ? 6.222 -1.164 2.493 1.00 92.75 107 LEU A C 1
ATOM 808 O O . LEU A 1 107 ? 5.129 -0.914 1.989 1.00 92.75 107 LEU A O 1
ATOM 812 N N . LEU A 1 108 ? 7.338 -1.264 1.774 1.00 93.38 108 LEU A N 1
ATOM 813 C CA . LEU A 1 108 ? 7.361 -1.235 0.315 1.00 93.38 108 LEU A CA 1
ATOM 814 C C . LEU A 1 108 ? 7.420 -2.667 -0.217 1.00 93.38 108 LEU A C 1
ATOM 816 O O . LEU A 1 108 ? 8.434 -3.348 -0.065 1.00 93.38 108 LEU A O 1
ATOM 820 N N . ILE A 1 109 ? 6.345 -3.117 -0.862 1.00 94.00 109 ILE A N 1
ATOM 821 C CA . ILE A 1 109 ? 6.212 -4.482 -1.383 1.00 94.00 109 ILE A CA 1
ATOM 822 C C . ILE A 1 109 ? 6.195 -4.432 -2.912 1.00 94.00 109 ILE A C 1
ATOM 824 O O . ILE A 1 109 ? 5.313 -3.825 -3.513 1.00 94.00 109 ILE A O 1
ATOM 828 N N . GLY A 1 110 ? 7.166 -5.081 -3.549 1.00 94.62 110 GLY A N 1
ATOM 829 C CA . GLY A 1 110 ? 7.247 -5.182 -5.003 1.00 94.62 110 GLY A CA 1
ATOM 830 C C . GLY A 1 110 ? 6.321 -6.268 -5.545 1.00 94.62 110 GLY A C 1
ATOM 831 O O . GLY A 1 110 ? 6.482 -7.437 -5.195 1.00 94.62 110 GLY A O 1
ATOM 832 N N . ALA A 1 111 ? 5.398 -5.895 -6.434 1.00 95.56 111 ALA A N 1
ATOM 833 C CA . ALA A 1 111 ? 4.468 -6.806 -7.101 1.00 95.56 111 ALA A CA 1
ATOM 834 C C . ALA A 1 111 ? 4.349 -6.490 -8.609 1.00 95.56 111 ALA A C 1
ATOM 836 O O . ALA A 1 111 ? 4.575 -5.347 -9.015 1.00 95.56 111 ALA A O 1
ATOM 837 N N . PRO A 1 112 ? 3.996 -7.474 -9.462 1.00 95.94 112 PRO A N 1
ATOM 838 C CA . PRO A 1 112 ? 3.725 -7.231 -10.879 1.00 95.94 112 PRO A CA 1
ATOM 839 C C . PRO A 1 112 ? 2.559 -6.256 -11.094 1.00 95.94 112 PRO A C 1
ATOM 841 O O . PRO A 1 112 ? 1.604 -6.232 -10.317 1.00 95.94 112 PRO A O 1
ATOM 844 N N . ALA A 1 113 ? 2.592 -5.497 -12.191 1.00 94.44 113 ALA A N 1
ATOM 845 C CA . ALA A 1 113 ? 1.477 -4.632 -12.569 1.00 94.44 113 ALA A CA 1
ATOM 846 C C . ALA A 1 113 ? 0.179 -5.444 -12.744 1.00 94.44 113 ALA A C 1
ATOM 848 O O . ALA A 1 113 ? 0.183 -6.515 -13.353 1.00 94.44 113 ALA A O 1
ATOM 849 N N . GLY A 1 114 ? -0.926 -4.928 -12.201 1.00 94.75 114 GLY A N 1
ATOM 850 C CA . GLY A 1 114 ? -2.222 -5.613 -12.199 1.00 94.75 114 GLY A CA 1
ATOM 851 C C . GLY A 1 114 ? -2.368 -6.712 -11.139 1.00 94.75 114 GLY A C 1
ATOM 852 O O . GLY A 1 114 ? -3.401 -7.379 -11.112 1.00 94.75 114 GLY A O 1
ATOM 853 N N . ALA A 1 115 ? -1.376 -6.912 -10.262 1.00 95.06 115 ALA A N 1
ATOM 854 C CA . ALA A 1 115 ? -1.522 -7.808 -9.119 1.00 95.06 115 ALA A CA 1
ATOM 855 C C . ALA A 1 115 ? -2.703 -7.376 -8.236 1.00 95.06 115 ALA A C 1
ATOM 857 O O . ALA A 1 115 ? -2.865 -6.200 -7.910 1.00 95.06 115 ALA A O 1
ATOM 858 N N . THR A 1 116 ? -3.533 -8.340 -7.837 1.00 94.69 116 THR A N 1
ATOM 859 C CA . THR A 1 116 ? -4.669 -8.083 -6.949 1.00 94.69 116 THR A CA 1
ATOM 860 C C . THR A 1 116 ? -4.174 -7.751 -5.545 1.00 94.69 116 THR A C 1
ATOM 862 O O . THR A 1 116 ? -3.542 -8.587 -4.899 1.00 94.69 116 THR A O 1
ATOM 865 N N . VAL A 1 117 ? -4.511 -6.555 -5.068 1.00 94.50 117 VAL A N 1
ATOM 866 C CA . VAL A 1 117 ? -4.275 -6.120 -3.687 1.00 94.50 117 VAL A CA 1
ATOM 867 C C . VAL A 1 117 ? -5.526 -6.407 -2.860 1.00 94.50 117 VAL A C 1
ATOM 869 O O . VAL A 1 117 ? -6.643 -6.136 -3.301 1.00 94.50 117 VAL A O 1
ATOM 872 N N . LYS A 1 118 ? -5.345 -6.985 -1.675 1.00 93.56 118 LYS A N 1
ATOM 873 C CA . LYS A 1 118 ? -6.411 -7.313 -0.725 1.00 93.56 118 LYS A CA 1
ATOM 874 C C . LYS A 1 118 ? -6.256 -6.483 0.544 1.00 93.56 118 LYS A C 1
ATOM 876 O O . LYS A 1 118 ? -5.136 -6.210 0.972 1.00 93.56 118 LYS A O 1
ATOM 881 N N . ALA A 1 119 ? -7.379 -6.120 1.156 1.00 92.62 119 ALA A N 1
ATOM 882 C CA . ALA A 1 119 ? -7.371 -5.542 2.493 1.00 92.62 119 ALA A CA 1
ATOM 883 C C . ALA A 1 119 ? -6.844 -6.574 3.505 1.00 92.62 119 ALA A C 1
ATOM 885 O O . ALA A 1 119 ? -7.113 -7.770 3.377 1.00 92.62 119 ALA A O 1
ATOM 886 N N . VAL A 1 120 ? -6.079 -6.108 4.494 1.00 91.06 120 VAL A N 1
ATOM 887 C CA . VAL A 1 120 ? -5.474 -6.970 5.527 1.00 91.06 120 VAL A CA 1
ATOM 888 C C . VAL A 1 120 ? -6.486 -7.441 6.577 1.00 91.06 120 VAL A C 1
ATOM 890 O O . VAL A 1 120 ? -6.236 -8.426 7.266 1.00 91.06 120 VAL A O 1
ATOM 893 N N . GLY A 1 121 ? -7.633 -6.767 6.662 1.00 89.19 121 GLY A N 1
ATOM 894 C CA . GLY A 1 121 ? -8.771 -7.092 7.517 1.00 89.19 121 GLY A CA 1
ATOM 895 C C . GLY A 1 121 ? -10.046 -6.404 7.024 1.00 89.19 121 GLY A C 1
ATOM 896 O O . GLY A 1 121 ? -10.020 -5.682 6.023 1.00 89.19 121 GLY A O 1
ATOM 897 N N . ASP A 1 122 ? -11.153 -6.614 7.730 1.00 89.69 122 ASP A N 1
ATOM 898 C CA . ASP A 1 122 ? -12.431 -5.960 7.432 1.00 89.69 122 ASP A CA 1
ATOM 899 C C . ASP A 1 122 ? -12.376 -4.471 7.785 1.00 89.69 122 ASP A C 1
ATOM 901 O O . ASP A 1 122 ? -11.727 -4.083 8.755 1.00 89.69 122 ASP A O 1
ATOM 905 N N . GLY A 1 123 ? -13.032 -3.617 7.001 1.00 91.88 123 GLY A N 1
ATOM 906 C CA . GLY A 1 123 ? -12.999 -2.175 7.231 1.00 91.88 123 GLY A CA 1
ATOM 907 C C . GLY A 1 123 ? -13.808 -1.370 6.220 1.00 91.88 123 GLY A C 1
ATOM 908 O O . GLY A 1 123 ? -14.450 -1.921 5.327 1.00 91.88 123 GLY A O 1
ATOM 909 N N . THR A 1 124 ? -13.762 -0.048 6.367 1.00 94.75 124 THR A N 1
ATOM 910 C CA . THR A 1 124 ? -14.448 0.918 5.501 1.00 94.75 124 THR A CA 1
ATOM 911 C C . THR A 1 124 ? -13.432 1.745 4.726 1.00 94.75 124 THR A C 1
ATOM 913 O O . THR A 1 124 ? -12.468 2.250 5.294 1.00 94.75 124 THR A O 1
ATOM 916 N N . VAL A 1 125 ? -13.643 1.912 3.420 1.00 95.75 125 VAL A N 1
ATOM 917 C CA . VAL A 1 125 ? -12.812 2.805 2.603 1.00 95.75 125 VAL A CA 1
ATOM 918 C C . VAL A 1 125 ? -13.125 4.254 2.971 1.00 95.75 125 VAL A C 1
ATOM 920 O O . VAL A 1 125 ? -14.261 4.696 2.822 1.00 95.75 125 VAL A O 1
ATOM 923 N N . VAL A 1 126 ? -12.112 4.990 3.424 1.00 96.31 126 VAL A N 1
ATOM 924 C CA . VAL A 1 126 ? -12.232 6.409 3.810 1.00 96.31 126 VAL A CA 1
ATOM 925 C C . VAL A 1 126 ? -11.553 7.355 2.817 1.00 96.31 126 VAL A C 1
ATOM 927 O O . VAL A 1 126 ? -11.789 8.559 2.854 1.00 96.31 126 VAL A O 1
ATOM 930 N N . TYR A 1 127 ? -10.723 6.825 1.913 1.00 94.69 127 TYR A N 1
ATOM 931 C CA . TYR A 1 127 ? -10.058 7.595 0.862 1.00 94.69 127 TYR A CA 1
ATOM 932 C C . TYR A 1 127 ? -9.731 6.701 -0.333 1.00 94.69 127 TYR A C 1
ATOM 934 O O . TYR A 1 127 ? -9.254 5.588 -0.121 1.00 94.69 127 TYR A O 1
ATOM 942 N N . SER A 1 128 ? -9.945 7.175 -1.563 1.00 95.44 128 SER A N 1
ATOM 943 C CA . SER A 1 128 ? -9.685 6.414 -2.797 1.00 95.44 128 SER A CA 1
ATOM 944 C C . SER A 1 128 ? -9.363 7.331 -3.984 1.00 95.44 128 SER A C 1
ATOM 946 O O . SER A 1 128 ? -10.062 7.306 -4.994 1.00 95.44 128 SER A O 1
ATOM 948 N N . GLU A 1 129 ? -8.346 8.180 -3.850 1.00 96.38 129 GLU A N 1
ATOM 949 C CA . GLU A 1 129 ? -8.005 9.202 -4.848 1.00 96.38 129 GLU A CA 1
ATOM 950 C C . GLU A 1 129 ? -6.495 9.332 -5.088 1.00 96.38 129 GLU A C 1
ATOM 952 O O . GLU A 1 129 ? -5.668 8.698 -4.426 1.00 96.38 129 GLU A O 1
ATOM 957 N N . TRP A 1 130 ? -6.128 10.139 -6.085 1.00 95.56 130 TRP A N 1
ATOM 958 C CA . TRP A 1 130 ? -4.731 10.420 -6.415 1.00 95.56 130 TRP A CA 1
ATOM 959 C C . TRP A 1 130 ? -4.093 11.429 -5.450 1.00 95.56 130 TRP A C 1
ATOM 961 O O . TRP A 1 130 ? -4.630 12.513 -5.221 1.00 95.56 130 TRP A O 1
ATOM 971 N N . MET A 1 131 ? -2.887 11.121 -4.961 1.00 90.94 131 MET A N 1
ATOM 972 C CA . MET A 1 131 ? -2.097 11.992 -4.090 1.00 90.94 131 MET A CA 1
ATOM 973 C C . MET A 1 131 ? -0.668 12.165 -4.615 1.00 90.94 131 MET A C 1
ATOM 975 O O . MET A 1 131 ? 0.018 11.203 -4.969 1.00 90.94 131 MET A O 1
ATOM 979 N N . THR A 1 132 ? -0.187 13.408 -4.641 1.00 90.62 132 THR A N 1
ATOM 980 C CA . THR A 1 132 ? 1.183 13.725 -5.062 1.00 90.62 132 THR A CA 1
ATOM 981 C C . THR A 1 132 ? 2.203 12.982 -4.199 1.00 90.62 132 THR A C 1
ATOM 983 O O . THR A 1 132 ? 2.135 13.016 -2.975 1.00 90.62 132 THR A O 1
ATOM 986 N N . GLY A 1 133 ? 3.156 12.309 -4.845 1.00 85.81 133 GLY A N 1
ATOM 987 C CA . GLY A 1 133 ? 4.200 11.521 -4.183 1.00 85.81 133 GLY A CA 1
ATOM 988 C C . GLY A 1 133 ? 3.845 10.048 -3.943 1.00 85.81 133 GLY A C 1
ATOM 989 O O . GLY A 1 133 ? 4.754 9.226 -3.946 1.00 85.81 133 GLY A O 1
ATOM 990 N N . TYR A 1 134 ? 2.559 9.697 -3.825 1.00 85.00 134 TYR A N 1
ATOM 991 C CA . TYR A 1 134 ? 2.106 8.312 -3.603 1.00 85.00 134 TYR A CA 1
ATOM 992 C C . TYR A 1 134 ? 1.410 7.691 -4.821 1.00 85.00 134 TYR A C 1
ATOM 994 O O . TYR A 1 134 ? 1.426 6.474 -4.990 1.00 85.00 134 TYR A O 1
ATOM 1002 N N . GLY A 1 135 ? 0.832 8.517 -5.696 1.00 93.31 135 GLY A N 1
ATOM 1003 C CA . GLY A 1 135 ? 0.017 8.056 -6.816 1.00 93.31 135 GLY A CA 1
ATOM 1004 C C . GLY A 1 135 ? -1.416 7.764 -6.379 1.00 93.31 135 GLY A C 1
ATOM 1005 O O . GLY A 1 135 ? -1.966 8.467 -5.532 1.00 93.31 135 GLY A O 1
ATOM 1006 N N . LEU A 1 136 ? -2.033 6.741 -6.971 1.00 94.88 136 LEU A N 1
ATOM 1007 C CA . LEU A 1 136 ? -3.364 6.296 -6.569 1.00 94.88 136 LEU A CA 1
ATOM 1008 C C . LEU A 1 136 ? -3.301 5.671 -5.172 1.00 94.88 136 LEU A C 1
ATOM 1010 O O . LEU A 1 136 ? -2.631 4.656 -4.979 1.00 94.88 136 LEU A O 1
ATOM 1014 N N . LEU A 1 137 ? -4.018 6.263 -4.220 1.00 94.06 137 LEU A N 1
ATOM 1015 C CA . LEU A 1 137 ? -3.996 5.867 -2.819 1.00 94.06 137 LEU A CA 1
ATOM 1016 C C . LEU A 1 137 ? -5.384 5.408 -2.359 1.00 94.06 137 LEU A C 1
ATOM 1018 O O . LEU A 1 137 ? -6.393 6.055 -2.630 1.00 94.06 137 LEU A O 1
ATOM 1022 N N . LEU A 1 138 ? -5.412 4.304 -1.612 1.00 95.00 138 LEU A N 1
ATOM 1023 C CA . LEU A 1 138 ? -6.599 3.755 -0.964 1.00 95.00 138 LEU A CA 1
ATOM 1024 C C . LEU A 1 138 ? -6.321 3.615 0.535 1.00 95.00 138 LEU A C 1
ATOM 1026 O O . LEU A 1 138 ? -5.347 2.967 0.915 1.00 95.00 138 LEU A O 1
ATOM 1030 N N . ILE A 1 139 ? -7.173 4.202 1.376 1.00 93.69 139 ILE A N 1
ATOM 1031 C CA . ILE A 1 139 ? -7.075 4.103 2.839 1.00 93.69 139 ILE A CA 1
ATOM 1032 C C . ILE A 1 139 ? -8.327 3.409 3.364 1.00 93.69 139 ILE A C 1
ATOM 1034 O O . ILE A 1 139 ? -9.451 3.816 3.055 1.00 93.69 139 ILE A O 1
ATOM 1038 N N . VAL A 1 140 ? -8.116 2.366 4.165 1.00 94.12 140 VAL A N 1
ATOM 1039 C CA . VAL A 1 140 ? -9.172 1.582 4.809 1.00 94.12 140 VAL A CA 1
ATOM 1040 C C . VAL A 1 140 ? -9.074 1.781 6.316 1.00 94.12 140 VAL A C 1
ATOM 1042 O O . VAL A 1 140 ? -8.021 1.544 6.905 1.00 94.12 140 VAL A O 1
ATOM 1045 N N . ASP A 1 141 ? -10.168 2.221 6.928 1.00 93.19 141 ASP A N 1
ATOM 1046 C CA . ASP A 1 141 ? -10.329 2.246 8.377 1.00 93.19 141 ASP A CA 1
ATOM 1047 C C . ASP A 1 141 ? -10.869 0.890 8.844 1.00 93.19 141 ASP A C 1
ATOM 1049 O O . ASP A 1 141 ? -11.965 0.475 8.462 1.00 93.19 141 ASP A O 1
ATOM 1053 N N . HIS A 1 142 ? -10.084 0.195 9.660 1.00 91.31 142 HIS A N 1
ATOM 1054 C CA . HIS A 1 142 ? -10.431 -1.105 10.234 1.00 91.31 142 HIS A CA 1
ATOM 1055 C C . HIS A 1 142 ? -11.179 -0.982 11.577 1.00 91.31 142 HIS A C 1
ATOM 1057 O O . HIS A 1 142 ? -11.441 -1.985 12.238 1.00 91.31 142 HIS A O 1
ATOM 1063 N N . GLY A 1 143 ? -11.545 0.237 11.985 1.00 87.38 143 GLY A N 1
ATOM 1064 C CA . GLY A 1 143 ? -12.131 0.529 13.285 1.00 87.38 143 GLY A CA 1
ATOM 1065 C C . GLY A 1 143 ? -11.077 0.607 14.391 1.00 87.38 143 GLY A C 1
ATOM 1066 O O . GLY A 1 143 ? -9.869 0.531 14.163 1.00 87.38 143 GLY A O 1
ATOM 1067 N N . LYS A 1 144 ? -11.531 0.778 15.637 1.00 75.12 144 LYS A N 1
ATOM 1068 C CA . LYS A 1 144 ? -10.625 0.748 16.790 1.00 75.12 144 LYS A CA 1
ATOM 1069 C C . LYS A 1 144 ? -10.171 -0.686 17.036 1.00 75.12 144 LYS A C 1
ATOM 1071 O O . LYS A 1 144 ? -11.008 -1.557 17.248 1.00 75.12 144 LYS A O 1
ATOM 1076 N N . ALA A 1 145 ? -8.856 -0.889 17.075 1.00 58.38 145 ALA A N 1
ATOM 1077 C CA . ALA A 1 145 ? -8.264 -2.076 17.673 1.00 58.38 145 ALA A CA 1
ATOM 1078 C C . ALA A 1 145 ? -8.713 -2.135 19.141 1.00 58.38 145 ALA A C 1
ATOM 1080 O O . ALA A 1 145 ? -8.277 -1.318 19.954 1.00 58.38 145 ALA A O 1
ATOM 1081 N N . THR A 1 146 ? -9.672 -3.007 19.441 1.00 44.94 146 THR A N 1
ATOM 1082 C CA . THR A 1 146 ? -10.051 -3.357 20.815 1.00 44.94 146 THR A CA 1
ATOM 1083 C C . THR A 1 146 ? -8.995 -4.244 21.438 1.00 44.94 146 THR A C 1
ATOM 1085 O O . THR A 1 146 ? -8.539 -5.160 20.714 1.00 44.94 146 THR A O 1
#

pLDDT: mean 73.2, std 18.38, range [40.03, 96.38]

Foldseek 3Di:
DDDDPPPVVVVVVVVVVPDPPDDDDDDDPPPPPVVVVVVVVVVVVVVVVVVVVVVVPPDPPPPPPDDPPPPDPDQADADPNWHAQFDFDFPAAQQGADPVRDGDNHTDGDDDPPTHGHDRDDFAWPDFAQDPPPGTDIDTDPDDPD

Secondary structure (DSSP, 8-state):
---SSSSHHHHTTTGGGSTT----------THHHHHHHHHHHHHHHHHHHHHHHHHHS-------PPP-----PPPPEETTEEPSS--EEEE-TTPBPTTSPBPSS-EEE--TTPPP--SSS-EEEEEEEETTTEEEEEEE-----

Organism: NCBI:txid1792846

Radius of gyration: 46.0 Å; chains: 1; bounding box: 40×53×128 Å